Protein AF-Q9U768-F1 (afdb_monomer)

Mean predicted aligned error: 8.72 Å

Secondary structure (DSSP, 8-state):
-HHHHT------SHHHHHHHHHHHHHHHHHHHHHHHHHHHT-GGGHHHHHHH----SS-HHHHHHHHHHHHHHHHHHHTTT--TT---PPPPTTSS----S----

pLDDT: mean 84.29, std 15.22, range [43.31, 97.69]

Structure (mmCIF, N/CA/C/O backbone):
data_AF-Q9U768-F1
#
_entry.id   AF-Q9U768-F1
#
loop_
_atom_site.group_PDB
_atom_site.id
_atom_site.type_symbol
_atom_site.label_atom_id
_atom_site.label_alt_id
_atom_site.label_comp_id
_atom_site.label_asym_id
_atom_site.label_entity_id
_atom_site.label_seq_id
_atom_site.pdbx_PDB_ins_code
_atom_site.Cartn_x
_atom_site.Cartn_y
_atom_site.Cartn_z
_atom_site.occupancy
_atom_site.B_iso_or_equiv
_atom_site.auth_seq_id
_atom_site.auth_comp_id
_atom_site.auth_asym_id
_atom_site.auth_atom_id
_atom_site.pdbx_PDB_model_num
ATOM 1 N N . GLY A 1 1 ? 4.897 -4.593 -5.242 1.00 83.50 1 GLY A N 1
ATOM 2 C CA . GLY A 1 1 ? 3.869 -4.666 -4.189 1.00 83.50 1 GLY A CA 1
ATOM 3 C C . GLY A 1 1 ? 4.431 -4.315 -2.829 1.00 83.50 1 GLY A C 1
ATOM 4 O O . GLY A 1 1 ? 3.784 -3.583 -2.101 1.00 83.50 1 GLY A O 1
ATOM 5 N N . ASP A 1 2 ? 5.621 -4.807 -2.478 1.00 91.12 2 ASP A N 1
ATOM 6 C CA . ASP A 1 2 ? 6.175 -4.649 -1.123 1.00 91.12 2 ASP A CA 1
ATOM 7 C C . ASP A 1 2 ? 6.416 -3.202 -0.697 1.00 91.12 2 ASP A C 1
ATOM 9 O O . ASP A 1 2 ? 6.132 -2.876 0.447 1.00 91.12 2 ASP A O 1
ATOM 13 N N . ILE A 1 3 ? 6.806 -2.315 -1.618 1.00 92.50 3 ILE A N 1
ATOM 14 C CA . ILE A 1 3 ? 6.937 -0.876 -1.332 1.00 92.50 3 ILE A CA 1
ATOM 15 C C . ILE A 1 3 ? 5.598 -0.278 -0.873 1.00 92.50 3 ILE A C 1
ATOM 17 O O . ILE A 1 3 ? 5.532 0.337 0.183 1.00 92.50 3 ILE A O 1
ATOM 21 N N . VAL A 1 4 ? 4.511 -0.519 -1.620 1.00 93.12 4 VAL A N 1
ATOM 22 C CA . VAL A 1 4 ? 3.159 -0.030 -1.271 1.00 93.12 4 VAL A CA 1
ATOM 23 C C . VAL A 1 4 ? 2.705 -0.589 0.078 1.00 93.12 4 VAL A C 1
ATOM 25 O O . VAL A 1 4 ? 2.023 0.091 0.834 1.00 93.12 4 VAL A O 1
ATOM 28 N N . ARG A 1 5 ? 3.113 -1.820 0.397 1.00 93.56 5 ARG A N 1
ATOM 29 C CA . ARG A 1 5 ? 2.754 -2.523 1.632 1.00 93.56 5 ARG A CA 1
ATOM 30 C C . ARG A 1 5 ? 3.676 -2.229 2.817 1.00 93.56 5 ARG A C 1
ATOM 32 O O . ARG A 1 5 ? 3.420 -2.727 3.904 1.00 93.56 5 ARG A O 1
ATOM 39 N N . GLY A 1 6 ? 4.747 -1.458 2.624 1.00 90.19 6 GLY A N 1
ATOM 40 C CA . GLY A 1 6 ? 5.754 -1.213 3.661 1.00 90.19 6 GLY A CA 1
ATOM 41 C C . GLY A 1 6 ? 6.585 -2.449 4.043 1.00 90.19 6 GLY A C 1
ATOM 42 O O . GLY A 1 6 ? 7.140 -2.496 5.133 1.00 90.19 6 GLY A O 1
ATOM 43 N N . ARG A 1 7 ? 6.672 -3.461 3.168 1.00 90.38 7 ARG A N 1
ATOM 44 C CA . ARG A 1 7 ? 7.454 -4.700 3.382 1.00 90.38 7 ARG A CA 1
ATOM 45 C C . ARG A 1 7 ? 8.770 -4.749 2.607 1.00 90.38 7 ARG A C 1
ATOM 47 O O . ARG A 1 7 ? 9.436 -5.781 2.590 1.00 90.38 7 ARG A O 1
ATOM 54 N N . ASP A 1 8 ? 9.115 -3.682 1.898 1.00 89.12 8 ASP A N 1
ATOM 55 C CA . AS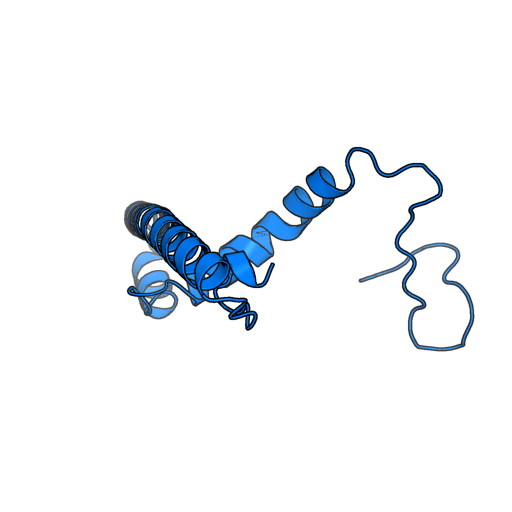P A 1 8 ? 10.323 -3.656 1.083 1.00 89.12 8 ASP A CA 1
ATOM 56 C C . ASP A 1 8 ? 11.579 -3.577 1.968 1.00 89.12 8 ASP A C 1
ATOM 58 O O . ASP A 1 8 ? 11.754 -2.625 2.725 1.00 89.12 8 ASP A O 1
ATOM 62 N N . LEU A 1 9 ? 12.447 -4.591 1.876 1.00 86.56 9 LEU A N 1
ATOM 63 C CA . LEU A 1 9 ? 13.654 -4.730 2.705 1.00 86.56 9 LEU A CA 1
ATOM 64 C C . LEU A 1 9 ? 14.896 -4.059 2.098 1.00 86.56 9 LEU A C 1
ATOM 66 O O . LEU A 1 9 ? 15.997 -4.182 2.635 1.00 86.56 9 LEU A O 1
ATOM 70 N N . PHE A 1 10 ? 14.772 -3.394 0.950 1.00 82.06 10 PHE A N 1
ATOM 71 C CA . PHE A 1 10 ? 15.935 -2.811 0.299 1.00 82.06 10 PHE A CA 1
ATOM 72 C C . PHE A 1 10 ? 16.284 -1.461 0.933 1.00 82.06 10 PHE A C 1
ATOM 74 O O . PHE A 1 10 ? 15.587 -0.461 0.760 1.00 82.06 10 PHE A O 1
ATOM 81 N N . HIS A 1 11 ? 17.405 -1.430 1.652 1.00 75.94 11 HIS A N 1
ATOM 82 C CA . HIS A 1 11 ? 17.897 -0.225 2.326 1.00 75.94 11 HIS A CA 1
ATOM 83 C C . HIS A 1 11 ? 18.767 0.675 1.431 1.00 75.94 11 HIS A C 1
ATOM 85 O O . HIS A 1 11 ? 18.890 1.863 1.720 1.00 75.94 11 HIS A O 1
ATOM 91 N N . GLY A 1 12 ? 19.293 0.135 0.324 1.00 81.19 12 GLY A N 1
ATOM 92 C CA . GLY A 1 12 ? 20.070 0.868 -0.678 1.00 81.19 12 GLY A CA 1
ATOM 93 C C . GLY A 1 12 ? 21.345 1.527 -0.152 1.00 81.19 12 GLY A C 1
ATOM 94 O O . GLY A 1 12 ? 21.800 1.274 0.964 1.00 81.19 12 GLY A O 1
ATOM 95 N N . ASN A 1 13 ? 21.937 2.381 -0.983 1.00 88.75 13 ASN A N 1
ATOM 96 C CA . ASN A 1 13 ? 23.002 3.290 -0.557 1.00 88.75 13 ASN A CA 1
ATOM 97 C C . ASN A 1 13 ? 22.417 4.492 0.234 1.00 88.75 13 ASN A C 1
ATOM 99 O O . ASN A 1 13 ? 21.199 4.693 0.241 1.00 88.75 13 ASN A O 1
ATOM 103 N N . PRO A 1 14 ? 23.238 5.336 0.893 1.00 86.50 14 PRO A N 1
ATOM 104 C CA . PRO A 1 14 ? 22.726 6.451 1.695 1.00 86.50 14 PRO A CA 1
ATOM 105 C C . PRO A 1 14 ? 21.773 7.398 0.944 1.00 86.50 14 PRO A C 1
ATOM 107 O O . PRO A 1 14 ? 20.777 7.841 1.517 1.00 86.50 14 PRO A O 1
ATOM 110 N N . GLN A 1 15 ? 22.024 7.666 -0.341 1.00 84.50 15 GLN A N 1
ATOM 111 C CA . GLN A 1 15 ? 21.179 8.530 -1.171 1.00 84.50 15 GLN A CA 1
ATOM 112 C C . GLN A 1 15 ? 19.818 7.883 -1.465 1.00 84.50 15 GLN A C 1
ATOM 114 O O . GLN A 1 15 ? 18.778 8.524 -1.303 1.00 84.50 15 GLN A O 1
ATOM 119 N N . GLU A 1 16 ? 19.810 6.603 -1.836 1.00 84.75 16 GLU A N 1
ATOM 120 C CA . GLU A 1 16 ? 18.584 5.825 -2.056 1.00 84.75 16 GLU A CA 1
ATOM 121 C C . GLU A 1 16 ? 17.768 5.694 -0.766 1.00 84.75 16 GLU A C 1
ATOM 123 O O . GLU A 1 16 ? 16.541 5.806 -0.787 1.00 84.75 16 GLU A O 1
ATOM 128 N N . SER A 1 17 ? 18.442 5.526 0.374 1.00 84.25 17 SER A N 1
ATOM 129 C CA . SER A 1 17 ? 17.796 5.438 1.684 1.00 84.25 17 SER A CA 1
ATOM 130 C C . SER A 1 17 ? 17.053 6.733 2.043 1.00 84.25 17 SER A C 1
ATOM 132 O O . SER A 1 17 ? 15.940 6.688 2.569 1.00 84.25 17 SER A O 1
ATOM 134 N N . ALA A 1 18 ? 17.619 7.898 1.701 1.00 88.06 18 ALA A N 1
ATOM 135 C CA . ALA A 1 18 ? 16.986 9.193 1.928 1.00 88.06 18 ALA A CA 1
ATOM 136 C C . ALA A 1 18 ? 15.746 9.377 1.041 1.00 88.06 18 ALA A C 1
ATOM 138 O O . ALA A 1 18 ? 14.690 9.775 1.532 1.00 88.06 18 ALA A O 1
ATOM 139 N N . GLN A 1 19 ? 15.836 9.023 -0.244 1.00 88.44 19 GLN A N 1
ATOM 140 C CA . GLN A 1 19 ? 14.693 9.082 -1.163 1.00 88.44 19 GLN A CA 1
ATOM 141 C C . GLN A 1 19 ? 13.569 8.126 -0.749 1.00 88.44 19 GLN A C 1
ATOM 143 O O . GLN A 1 19 ? 12.393 8.475 -0.846 1.00 88.44 19 GLN A O 1
ATOM 148 N N . ARG A 1 20 ? 13.916 6.945 -0.229 1.00 87.94 20 ARG A N 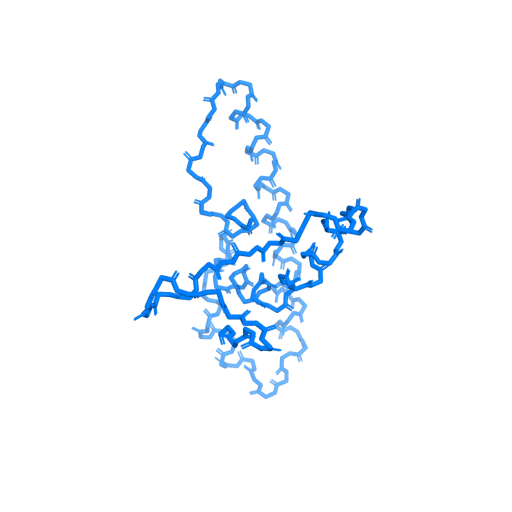1
ATOM 149 C CA . ARG A 1 20 ? 12.947 5.977 0.300 1.00 87.94 20 ARG A CA 1
ATOM 150 C C . ARG A 1 20 ? 12.205 6.491 1.520 1.00 87.94 20 ARG A C 1
ATOM 152 O O . ARG A 1 20 ? 11.000 6.291 1.587 1.00 87.94 20 ARG A O 1
ATOM 159 N N . LYS A 1 21 ? 12.881 7.188 2.438 1.00 89.31 21 LYS A N 1
ATOM 160 C CA . LYS A 1 21 ? 12.203 7.848 3.565 1.00 89.31 21 LYS A CA 1
ATOM 161 C C . LYS A 1 21 ? 11.166 8.848 3.062 1.00 89.31 21 LYS A C 1
ATOM 163 O O . LYS A 1 21 ? 10.025 8.799 3.491 1.00 89.31 21 LYS A O 1
ATOM 168 N N . VAL A 1 22 ? 11.529 9.687 2.090 1.00 92.88 22 VAL A N 1
ATOM 169 C CA . V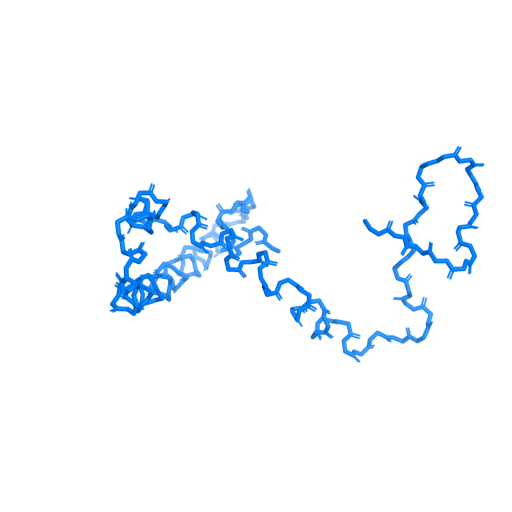AL A 1 22 ? 10.584 10.642 1.485 1.00 92.88 22 VAL A CA 1
ATOM 170 C C . VAL A 1 22 ? 9.404 9.925 0.819 1.00 92.88 22 VAL A C 1
ATOM 172 O O . VAL A 1 22 ? 8.269 10.381 0.930 1.00 92.88 22 VAL A O 1
ATOM 175 N N . LEU A 1 23 ? 9.649 8.807 0.130 1.00 93.19 23 LEU A N 1
ATOM 176 C CA . LEU A 1 23 ? 8.587 8.003 -0.475 1.00 93.19 23 LEU A CA 1
ATOM 177 C C . LEU A 1 23 ? 7.658 7.382 0.578 1.00 93.19 23 LEU A C 1
ATOM 179 O O . LEU A 1 23 ? 6.444 7.438 0.409 1.00 93.19 23 LEU A O 1
ATOM 183 N N . ASP A 1 24 ? 8.207 6.798 1.642 1.00 92.44 24 ASP A N 1
ATOM 184 C CA . ASP A 1 24 ? 7.411 6.163 2.694 1.00 92.44 24 ASP A CA 1
ATOM 185 C C . ASP A 1 24 ? 6.570 7.181 3.473 1.00 92.44 24 ASP A C 1
ATOM 187 O O . ASP A 1 24 ? 5.393 6.926 3.717 1.00 92.44 24 ASP A O 1
ATOM 191 N N . GLU A 1 25 ? 7.113 8.367 3.764 1.00 94.38 25 GLU A N 1
ATOM 192 C CA . GLU A 1 25 ? 6.348 9.455 4.387 1.00 94.38 25 GLU A CA 1
ATOM 193 C C . GLU A 1 25 ? 5.183 9.910 3.496 1.00 94.38 25 GLU A C 1
ATOM 195 O O . GLU A 1 25 ? 4.048 9.985 3.962 1.00 94.38 25 GLU A O 1
ATOM 200 N N . LYS A 1 26 ? 5.402 10.077 2.184 1.00 96.38 26 LYS A N 1
ATOM 201 C CA . LYS A 1 26 ? 4.307 10.377 1.242 1.00 96.38 26 LYS A CA 1
ATOM 202 C C . LYS A 1 26 ? 3.253 9.272 1.195 1.00 96.38 26 LYS A C 1
ATOM 204 O O . LYS A 1 26 ? 2.060 9.550 1.113 1.00 96.38 26 LYS A O 1
ATOM 209 N N . LEU A 1 27 ? 3.671 8.006 1.239 1.00 96.12 27 LEU A N 1
ATOM 210 C CA . LEU A 1 27 ? 2.730 6.889 1.309 1.00 96.12 27 LEU A CA 1
ATOM 211 C C . LEU A 1 27 ? 1.944 6.919 2.626 1.00 96.12 27 LEU A C 1
ATOM 213 O O . LEU A 1 27 ? 0.743 6.667 2.613 1.00 96.12 27 LEU A O 1
ATOM 217 N N . LYS A 1 28 ? 2.573 7.244 3.761 1.00 96.00 28 LYS A N 1
ATOM 218 C CA . LYS A 1 28 ? 1.876 7.393 5.050 1.00 96.00 28 LYS A CA 1
ATOM 219 C C . LYS A 1 28 ? 0.845 8.513 5.004 1.00 96.00 28 LYS A C 1
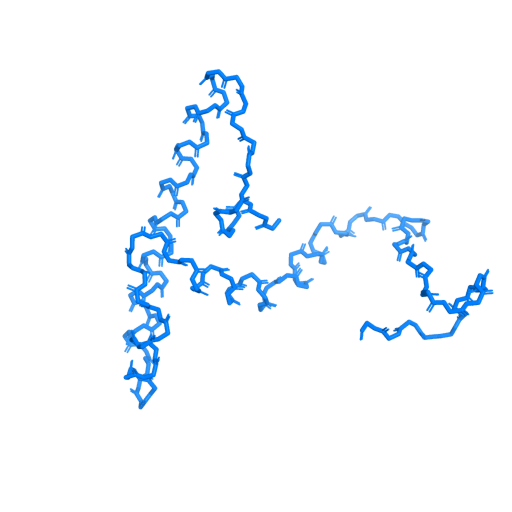ATOM 221 O O . LYS A 1 28 ? -0.271 8.292 5.460 1.00 96.00 28 LYS A O 1
ATOM 226 N N . GLU A 1 29 ? 1.175 9.657 4.410 1.00 97.31 29 GLU A N 1
ATOM 227 C CA . GLU A 1 29 ? 0.234 10.769 4.218 1.00 97.31 29 GLU A CA 1
ATOM 228 C C . GLU A 1 29 ? -0.993 10.338 3.402 1.00 97.31 29 GLU A C 1
ATOM 230 O O . GLU A 1 29 ? -2.122 10.507 3.857 1.00 97.31 29 GLU A O 1
ATOM 235 N N . ILE A 1 30 ? -0.782 9.676 2.261 1.00 97.31 30 ILE A N 1
ATOM 236 C CA . ILE A 1 30 ? -1.876 9.173 1.414 1.00 97.31 30 ILE A CA 1
ATOM 237 C C . ILE A 1 30 ? -2.743 8.159 2.174 1.00 97.31 30 ILE A C 1
ATOM 239 O O . ILE A 1 30 ? -3.970 8.240 2.161 1.00 97.31 30 ILE A O 1
ATOM 243 N N . PHE A 1 31 ? -2.129 7.188 2.853 1.00 97.31 31 PHE A N 1
ATOM 244 C CA . PHE A 1 31 ? -2.886 6.158 3.569 1.00 97.31 31 PHE A CA 1
ATOM 245 C C . PHE A 1 31 ? -3.583 6.687 4.825 1.00 97.31 31 PHE A C 1
ATOM 247 O O . PHE A 1 31 ? -4.624 6.147 5.195 1.00 97.31 31 PHE A O 1
ATOM 254 N N . LYS A 1 32 ? -3.085 7.769 5.427 1.00 97.69 32 LYS A N 1
ATOM 25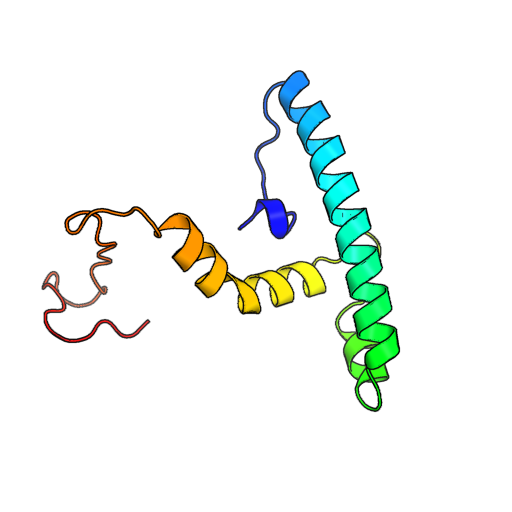5 C CA . LYS A 1 32 ? -3.782 8.503 6.486 1.00 97.69 32 LYS A CA 1
ATOM 256 C C . LYS A 1 32 ? -5.078 9.130 5.977 1.00 97.69 32 LYS A C 1
ATOM 258 O O . LYS A 1 32 ? -6.105 9.004 6.643 1.00 97.69 32 LYS A O 1
ATOM 263 N N . GLU A 1 33 ? -5.044 9.771 4.810 1.00 97.50 33 GLU A N 1
ATOM 264 C CA . GLU A 1 33 ? -6.244 10.331 4.174 1.00 97.50 33 GLU A CA 1
ATOM 265 C C . GLU A 1 33 ? -7.247 9.223 3.832 1.00 97.50 33 GLU A C 1
ATOM 267 O O . GLU A 1 33 ? -8.393 9.276 4.274 1.00 97.50 33 GLU A O 1
ATOM 272 N N . ILE A 1 34 ? -6.794 8.144 3.181 1.00 96.50 34 ILE A N 1
ATOM 273 C CA . ILE A 1 34 ? -7.645 6.985 2.856 1.00 96.50 34 ILE A CA 1
ATOM 274 C C . ILE A 1 34 ? -8.247 6.364 4.121 1.00 96.50 34 ILE A C 1
ATOM 276 O O . ILE A 1 34 ? -9.422 6.001 4.132 1.00 96.50 34 ILE A O 1
ATOM 280 N N . HIS A 1 35 ? -7.465 6.224 5.193 1.00 96.12 35 HIS A N 1
ATOM 281 C CA . HIS A 1 35 ? -7.966 5.712 6.462 1.00 96.12 35 HIS A CA 1
ATOM 282 C C . HIS A 1 35 ? -9.070 6.618 7.013 1.00 96.12 35 HIS A C 1
ATOM 284 O O . HIS A 1 35 ? -10.140 6.127 7.361 1.00 96.12 35 HIS A O 1
ATOM 290 N N . SER A 1 36 ? -8.847 7.935 7.055 1.00 95.62 36 SER A N 1
ATOM 291 C CA . SER A 1 36 ? -9.861 8.901 7.489 1.00 95.62 36 SER A CA 1
ATOM 292 C C . SER A 1 36 ? -11.152 8.772 6.675 1.00 95.62 36 SER A C 1
ATOM 294 O O . SER A 1 36 ? -12.238 8.665 7.252 1.00 95.62 36 SER A O 1
ATOM 296 N N . ASP A 1 37 ? -11.036 8.690 5.350 1.00 95.69 37 ASP A N 1
ATOM 297 C CA . ASP A 1 37 ? -12.176 8.563 4.445 1.00 95.69 37 ASP A CA 1
ATOM 298 C C . ASP A 1 37 ? -12.947 7.267 4.694 1.00 95.69 37 ASP A C 1
ATOM 300 O O . ASP A 1 37 ? -14.147 7.309 4.972 1.00 95.69 37 ASP A O 1
ATOM 304 N N . VAL A 1 38 ? -12.257 6.122 4.709 1.00 93.88 38 VAL A N 1
ATOM 305 C CA . VAL A 1 38 ? -12.855 4.799 4.957 1.00 93.88 38 VAL A CA 1
ATOM 306 C C . VAL A 1 38 ? -13.583 4.754 6.298 1.00 93.88 38 VAL A C 1
ATOM 308 O O . VAL A 1 38 ? -14.657 4.157 6.411 1.00 93.88 38 VAL A O 1
ATOM 311 N N . MET A 1 39 ? -13.024 5.402 7.318 1.00 93.38 39 MET A N 1
ATOM 312 C CA . MET A 1 39 ? -13.617 5.468 8.648 1.00 93.38 39 MET A CA 1
ATOM 313 C C 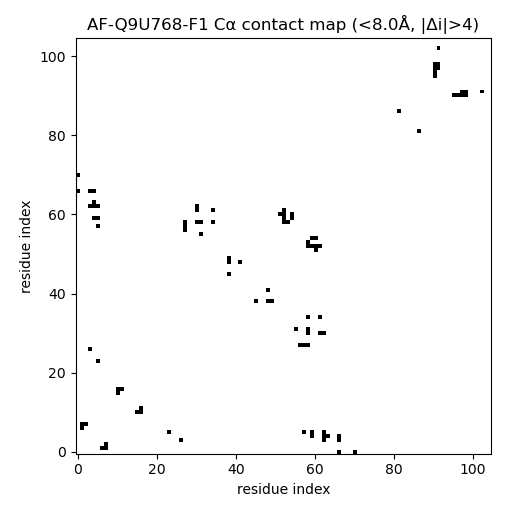. MET A 1 39 ? -14.832 6.394 8.683 1.00 93.38 39 MET A C 1
ATOM 315 O O . MET A 1 39 ? -15.828 6.053 9.324 1.00 93.38 39 MET A O 1
ATOM 319 N N . SER A 1 40 ? -14.807 7.507 7.947 1.00 93.00 40 SER A N 1
ATOM 320 C CA . SER A 1 40 ? -15.940 8.433 7.839 1.00 93.00 40 SER A CA 1
ATOM 321 C C . SER A 1 40 ? -17.130 7.830 7.078 1.00 93.00 40 SER A C 1
ATOM 323 O O . SER A 1 40 ? -18.280 8.043 7.457 1.00 93.00 40 SER A O 1
ATOM 325 N N . THR A 1 41 ? -16.872 6.995 6.065 1.00 92.75 41 THR A N 1
ATOM 326 C CA . THR A 1 41 ? -17.905 6.351 5.234 1.00 92.75 41 THR A CA 1
ATOM 327 C C . THR A 1 41 ? -18.323 4.970 5.743 1.00 92.75 41 THR A C 1
ATOM 329 O O . THR A 1 41 ? -19.079 4.259 5.084 1.00 92.75 41 THR A O 1
ATOM 332 N N . SER A 1 42 ? -17.813 4.551 6.902 1.00 87.44 42 SER A N 1
ATOM 333 C CA . SER A 1 42 ? -17.913 3.170 7.383 1.00 87.44 42 SER A CA 1
ATOM 334 C C . SER A 1 42 ? -19.322 2.714 7.785 1.00 87.44 42 SER A C 1
ATOM 336 O O . SER A 1 42 ? -19.573 1.506 7.846 1.00 87.44 42 SER A O 1
ATOM 338 N N . GLY A 1 43 ? -20.249 3.638 8.056 1.00 91.62 43 GLY A N 1
ATOM 339 C CA . GLY A 1 43 ? -21.623 3.321 8.459 1.00 91.62 43 GLY A CA 1
ATOM 340 C C . GLY A 1 43 ? -21.675 2.303 9.608 1.00 91.62 43 GLY A C 1
ATOM 341 O O . GLY A 1 43 ? -20.975 2.431 10.613 1.00 91.62 43 GLY A O 1
ATOM 342 N N . SER A 1 44 ? -22.464 1.236 9.448 1.00 91.62 44 SER A N 1
ATOM 343 C CA . SER A 1 44 ? -22.570 0.150 10.438 1.00 91.62 44 SER A CA 1
ATOM 344 C C . SER A 1 44 ? -21.285 -0.671 10.618 1.00 91.62 44 SER A C 1
ATOM 346 O O . SER A 1 44 ? -21.143 -1.369 11.622 1.00 91.62 44 SER A O 1
ATOM 348 N N . ASN A 1 45 ? -20.334 -0.593 9.681 1.00 92.31 45 ASN A N 1
ATOM 349 C CA . ASN A 1 45 ? -19.083 -1.353 9.722 1.00 92.31 45 ASN A CA 1
ATOM 350 C C . ASN A 1 45 ? -17.977 -0.655 10.528 1.00 92.31 45 ASN A C 1
ATOM 352 O O . ASN A 1 45 ? -16.923 -1.256 10.740 1.00 92.31 45 ASN A O 1
ATOM 356 N N . GLY A 1 46 ? -18.195 0.572 11.019 1.00 91.38 46 GLY A N 1
ATOM 357 C CA . GLY A 1 46 ? -17.161 1.379 11.679 1.00 91.38 46 GLY A CA 1
ATOM 358 C C . GLY A 1 46 ? -16.444 0.662 12.821 1.00 91.38 46 GLY A C 1
ATOM 359 O O . GLY A 1 46 ? -15.217 0.646 12.866 1.00 91.38 46 GLY A O 1
ATOM 360 N N . ARG A 1 47 ? -17.178 -0.045 13.691 1.00 92.00 47 ARG A N 1
ATOM 361 C CA . ARG A 1 47 ? -16.573 -0.813 14.797 1.00 92.00 47 ARG A CA 1
ATOM 362 C C . ARG A 1 47 ? -15.699 -1.976 14.305 1.00 92.00 47 ARG A C 1
ATOM 364 O O . ARG A 1 47 ? -14.685 -2.290 14.924 1.00 92.00 47 ARG A O 1
ATOM 371 N N . ALA A 1 48 ? -16.084 -2.627 13.207 1.00 94.19 48 ALA A N 1
ATOM 372 C CA . ALA A 1 48 ? -15.303 -3.715 12.622 1.00 94.19 48 ALA A CA 1
ATOM 373 C C . ALA A 1 48 ? -14.027 -3.179 11.953 1.00 94.19 48 ALA A C 1
ATOM 375 O O . ALA A 1 48 ? -12.958 -3.761 12.134 1.00 94.19 48 ALA A O 1
ATOM 376 N N . LEU A 1 49 ? -14.128 -2.045 11.252 1.00 94.00 49 LEU A N 1
ATOM 377 C CA . LEU A 1 49 ? -12.992 -1.379 10.613 1.00 94.00 49 LEU A CA 1
ATOM 378 C C . LEU A 1 49 ? -12.006 -0.817 11.642 1.00 94.00 49 LEU A C 1
ATOM 380 O O . LEU A 1 49 ? -10.822 -1.097 11.517 1.00 94.00 49 LEU A O 1
ATOM 384 N N . GLN A 1 50 ? -12.473 -0.188 12.727 1.00 92.31 50 GLN A N 1
ATOM 385 C CA . GLN A 1 50 ? -11.627 0.209 13.869 1.00 92.31 50 GLN A CA 1
ATOM 386 C C . GLN A 1 50 ? -10.846 -0.969 14.462 1.00 92.31 50 GLN A C 1
ATOM 388 O O . GLN A 1 50 ? -9.702 -0.830 14.883 1.00 92.31 50 GLN A O 1
ATOM 393 N N . LYS A 1 51 ? -11.466 -2.154 14.522 1.00 94.94 51 LYS A N 1
ATOM 394 C CA . LYS A 1 51 ? -10.809 -3.360 15.037 1.00 94.94 51 LYS A CA 1
ATOM 395 C C . LYS A 1 51 ? -9.788 -3.935 14.050 1.00 94.94 51 LYS A C 1
ATOM 397 O O . LYS A 1 51 ? -8.862 -4.609 14.499 1.00 94.94 51 LYS A O 1
ATOM 402 N N . ARG A 1 52 ? -9.973 -3.729 12.746 1.00 94.56 52 ARG A N 1
ATOM 403 C CA . ARG A 1 52 ? -9.076 -4.233 11.698 1.00 94.56 52 ARG A CA 1
ATOM 404 C C . ARG A 1 52 ? -7.904 -3.285 11.463 1.00 94.56 52 ARG A C 1
ATOM 406 O O . ARG A 1 52 ? -6.765 -3.720 11.517 1.00 94.56 52 ARG A O 1
ATOM 413 N N . TYR A 1 53 ? -8.190 -2.006 11.248 1.00 95.25 53 TYR A N 1
ATOM 414 C CA . TYR A 1 53 ? -7.216 -0.954 10.970 1.00 95.25 53 TYR A CA 1
ATOM 415 C C . TYR A 1 53 ? -6.800 -0.275 12.274 1.00 95.25 53 TYR A C 1
ATOM 417 O O . TYR A 1 53 ? -7.154 0.866 12.554 1.00 95.25 53 TYR A O 1
ATOM 425 N N . LYS A 1 54 ? -6.107 -1.041 13.119 1.00 93.00 54 LYS A N 1
ATOM 426 C CA . LYS A 1 54 ? -5.608 -0.551 14.411 1.00 93.00 54 LYS A CA 1
ATOM 427 C C . LYS A 1 54 ? -4.297 0.209 14.278 1.00 93.00 54 LYS A C 1
ATOM 429 O O . LYS A 1 54 ? -4.025 1.075 15.101 1.00 93.00 54 LYS A O 1
ATOM 434 N N . ASP A 1 55 ? -3.483 -0.153 13.292 1.00 92.62 55 ASP A N 1
ATOM 435 C CA . ASP A 1 55 ? -2.254 0.560 12.986 1.00 92.62 55 ASP A CA 1
ATOM 436 C C . ASP A 1 55 ? -2.586 1.881 12.288 1.00 92.62 55 ASP A C 1
ATOM 438 O O . ASP A 1 55 ? -2.958 1.913 11.115 1.00 92.62 55 ASP A O 1
ATOM 442 N N . THR A 1 56 ? -2.452 2.973 13.033 1.00 92.88 56 THR A N 1
ATOM 443 C CA . THR A 1 56 ? -2.629 4.344 12.539 1.00 92.88 56 THR A CA 1
ATOM 444 C C . THR A 1 56 ? -1.303 5.043 12.249 1.00 92.88 56 THR A C 1
ATOM 446 O O . THR A 1 56 ? -1.304 6.215 11.873 1.00 92.88 56 THR A O 1
ATOM 449 N N . ASP A 1 57 ? -0.178 4.351 12.433 1.00 93.25 57 ASP A N 1
ATOM 450 C CA . ASP A 1 57 ? 1.151 4.912 12.200 1.00 93.25 57 ASP A CA 1
ATOM 451 C C . ASP A 1 57 ? 1.631 4.555 10.791 1.00 93.25 57 ASP A C 1
ATOM 453 O O . ASP A 1 57 ? 2.046 5.426 10.025 1.00 93.25 57 ASP A O 1
ATOM 457 N N . ASN A 1 58 ? 1.532 3.273 10.421 1.00 93.81 58 ASN A N 1
ATOM 458 C CA . ASN A 1 58 ? 1.991 2.775 9.121 1.00 93.81 58 ASN A CA 1
ATOM 459 C C . ASN A 1 58 ? 0.854 2.264 8.228 1.00 93.81 58 ASN A C 1
ATOM 461 O O . ASN A 1 58 ? 1.050 2.133 7.018 1.00 93.81 58 ASN A O 1
ATOM 465 N N . TYR A 1 59 ? -0.337 2.044 8.789 1.00 96.38 59 TYR A N 1
ATOM 466 C CA . TYR A 1 59 ? -1.529 1.579 8.080 1.00 96.38 59 TYR A CA 1
ATOM 467 C C . TYR A 1 59 ? -1.339 0.221 7.389 1.00 96.38 59 TYR A C 1
ATOM 469 O O . TYR A 1 59 ? -1.865 0.011 6.293 1.00 96.38 59 TYR A O 1
ATOM 477 N N . TYR A 1 60 ? -0.580 -0.707 7.984 1.00 95.44 60 TYR A N 1
ATOM 478 C CA . TYR A 1 60 ? -0.210 -1.963 7.320 1.00 95.44 60 TYR A CA 1
ATOM 479 C C . TYR A 1 60 ? -1.415 -2.790 6.854 1.00 95.44 60 TYR A C 1
ATOM 481 O O . TYR A 1 60 ? -1.439 -3.221 5.701 1.00 95.44 60 TYR A O 1
ATOM 489 N N . GLU A 1 61 ? -2.438 -2.988 7.690 1.00 95.81 61 GLU A N 1
ATOM 490 C CA . GLU A 1 61 ? -3.624 -3.764 7.304 1.00 95.81 61 GLU A CA 1
ATOM 491 C C . GLU A 1 61 ? -4.390 -3.101 6.152 1.00 95.81 61 GLU A C 1
ATOM 493 O O . GLU A 1 61 ? -4.804 -3.776 5.209 1.00 95.81 61 GLU A O 1
ATOM 498 N N . LEU A 1 62 ? -4.521 -1.771 6.185 1.00 96.50 62 LEU A N 1
ATOM 499 C CA . LEU A 1 62 ? -5.174 -1.008 5.123 1.00 96.50 62 LEU A CA 1
ATOM 500 C C . LEU A 1 62 ? -4.373 -1.068 3.813 1.00 96.50 62 LEU A C 1
ATOM 502 O O . LEU A 1 62 ? -4.958 -1.223 2.741 1.00 96.50 62 LEU A O 1
ATOM 506 N N . ARG A 1 63 ? -3.039 -0.987 3.883 1.00 97.25 63 ARG A N 1
ATOM 507 C CA . ARG A 1 63 ? -2.141 -1.106 2.722 1.00 97.25 63 ARG A CA 1
ATOM 508 C C . ARG A 1 63 ? -2.214 -2.492 2.079 1.00 97.25 63 ARG A C 1
ATOM 510 O O . ARG A 1 63 ? -2.231 -2.591 0.850 1.00 97.25 63 ARG A O 1
ATOM 517 N N . GLU A 1 64 ? -2.267 -3.557 2.879 1.00 96.31 64 GLU A N 1
ATOM 518 C CA . GLU A 1 64 ? -2.439 -4.931 2.384 1.00 96.31 64 GLU A CA 1
ATOM 519 C C . GLU A 1 64 ? -3.780 -5.109 1.673 1.00 96.31 64 GLU A C 1
ATOM 521 O O . GLU A 1 64 ? -3.812 -5.614 0.549 1.00 96.31 64 GLU A O 1
ATOM 526 N N . ASP A 1 65 ? -4.871 -4.652 2.290 1.00 96.44 65 ASP A N 1
ATOM 527 C CA . ASP A 1 65 ? -6.211 -4.772 1.716 1.00 96.44 65 ASP A CA 1
ATOM 528 C C . ASP A 1 65 ? -6.346 -3.943 0.434 1.00 96.44 65 ASP A C 1
ATOM 530 O O . ASP A 1 65 ? -6.866 -4.425 -0.577 1.00 96.44 65 ASP A O 1
ATOM 534 N N . TRP A 1 66 ? -5.797 -2.726 0.427 1.00 96.50 66 TRP A N 1
ATOM 535 C CA . TRP A 1 66 ? -5.742 -1.889 -0.768 1.00 96.50 66 TRP A CA 1
ATOM 536 C C . TRP A 1 66 ? -4.960 -2.570 -1.894 1.00 96.50 66 TRP A C 1
ATOM 538 O O . TRP A 1 66 ? -5.422 -2.609 -3.037 1.00 96.50 66 TRP A O 1
ATOM 548 N N . TRP A 1 67 ? -3.794 -3.151 -1.593 1.00 96.69 67 TRP A N 1
ATOM 549 C CA . TRP A 1 67 ? -3.006 -3.867 -2.593 1.00 96.69 67 TRP A CA 1
ATOM 550 C C . TRP A 1 67 ? -3.744 -5.106 -3.109 1.00 96.69 67 TRP A C 1
ATOM 552 O O . TRP A 1 67 ? -3.764 -5.342 -4.315 1.00 96.69 67 TRP A O 1
ATOM 562 N N . ALA A 1 68 ? -4.389 -5.878 -2.231 1.00 95.38 68 ALA A N 1
ATOM 563 C CA . ALA A 1 68 ? -5.152 -7.062 -2.611 1.00 95.38 68 ALA A CA 1
ATOM 564 C C . ALA A 1 68 ? -6.307 -6.733 -3.570 1.00 95.38 68 ALA A C 1
ATOM 566 O O . ALA A 1 68 ? -6.524 -7.481 -4.522 1.00 95.38 68 ALA A O 1
ATOM 567 N N . LEU A 1 69 ? -6.993 -5.603 -3.366 1.00 96.44 69 LEU A N 1
ATOM 568 C CA . LEU A 1 69 ? -8.091 -5.152 -4.227 1.00 96.44 69 LEU A CA 1
ATOM 569 C C . LEU A 1 69 ? -7.618 -4.578 -5.572 1.00 96.44 69 LEU A C 1
ATOM 571 O O . LEU A 1 69 ? -8.296 -4.741 -6.585 1.00 96.44 69 LEU A O 1
ATOM 575 N N . ASN A 1 70 ? -6.461 -3.911 -5.608 1.00 95.19 70 ASN A N 1
ATOM 576 C CA . ASN A 1 70 ? -6.007 -3.169 -6.791 1.00 95.19 70 ASN A CA 1
ATOM 577 C C . ASN A 1 70 ? -4.914 -3.881 -7.604 1.00 95.19 70 ASN A C 1
ATOM 579 O O . ASN A 1 70 ? -4.605 -3.446 -8.717 1.00 95.19 70 ASN A O 1
ATOM 583 N N . ARG A 1 71 ? -4.333 -4.980 -7.100 1.00 94.62 71 ARG A N 1
ATOM 584 C CA . ARG A 1 71 ? -3.204 -5.684 -7.741 1.00 94.62 71 ARG A CA 1
ATOM 585 C C . ARG A 1 71 ? -3.450 -6.053 -9.200 1.00 94.62 71 ARG A C 1
ATOM 587 O O . ARG A 1 71 ? -2.517 -5.972 -9.993 1.00 94.62 71 ARG A O 1
ATOM 594 N N . ASP A 1 72 ? -4.673 -6.429 -9.560 1.00 92.19 72 ASP A N 1
ATOM 595 C CA . ASP A 1 72 ? -5.000 -6.863 -10.921 1.00 92.19 72 ASP A CA 1
ATOM 596 C C . ASP A 1 72 ? -5.043 -5.678 -11.887 1.00 92.19 72 ASP A C 1
ATOM 598 O O . ASP A 1 72 ? -4.569 -5.767 -13.019 1.00 92.19 72 ASP A O 1
ATOM 602 N N . GLN A 1 73 ? -5.544 -4.533 -11.419 1.00 93.38 73 GLN A N 1
ATOM 603 C CA . GLN A 1 73 ? -5.544 -3.289 -12.186 1.00 93.38 73 GLN A CA 1
ATOM 604 C C . GLN A 1 73 ? -4.120 -2.756 -12.363 1.00 93.38 73 GLN A C 1
ATOM 606 O O . GLN A 1 73 ? -3.730 -2.383 -13.470 1.00 93.38 73 GLN A O 1
ATOM 611 N N . VAL A 1 74 ? -3.317 -2.794 -11.296 1.00 91.69 74 VAL A N 1
ATOM 612 C CA . VAL A 1 74 ? -1.892 -2.441 -11.346 1.00 91.69 74 VAL A CA 1
ATOM 613 C C . VAL A 1 74 ? -1.148 -3.362 -12.314 1.00 91.69 74 VAL A C 1
ATOM 615 O O . VAL A 1 74 ? -0.382 -2.883 -13.146 1.00 91.69 74 VAL A O 1
ATOM 618 N N . TRP A 1 75 ? -1.404 -4.673 -12.265 1.00 89.38 75 TRP A N 1
ATOM 619 C CA . TRP A 1 75 ? -0.815 -5.629 -13.200 1.00 89.38 75 TRP A CA 1
ATOM 620 C C . TRP A 1 75 ? -1.198 -5.318 -14.645 1.00 89.38 75 TRP A C 1
ATOM 622 O O . TRP A 1 75 ? -0.318 -5.221 -15.495 1.00 89.38 75 TRP A O 1
ATOM 632 N N . LYS A 1 76 ? -2.487 -5.069 -14.912 1.00 86.88 76 LYS A N 1
ATOM 633 C CA . LYS A 1 76 ? -2.978 -4.683 -16.240 1.00 86.88 76 LYS A CA 1
ATOM 634 C C . LYS A 1 76 ? -2.264 -3.440 -16.777 1.00 86.88 76 LYS A C 1
ATOM 636 O O . LYS A 1 76 ? -1.910 -3.414 -17.953 1.00 86.88 76 LYS A O 1
ATOM 641 N N . ALA A 1 77 ? -2.030 -2.437 -15.928 1.00 89.50 77 ALA A N 1
ATOM 642 C CA . ALA A 1 77 ? -1.285 -1.237 -16.300 1.00 89.50 77 ALA A CA 1
ATOM 643 C C . ALA A 1 77 ? 0.191 -1.545 -16.614 1.00 89.50 77 ALA A C 1
ATOM 645 O O . ALA A 1 77 ? 0.700 -1.098 -17.639 1.00 89.50 77 ALA A O 1
ATOM 646 N N . ILE A 1 78 ? 0.857 -2.360 -15.788 1.00 87.75 78 ILE A N 1
ATOM 647 C CA . ILE A 1 78 ? 2.248 -2.795 -16.013 1.00 87.75 78 ILE A CA 1
ATOM 648 C C . ILE A 1 78 ? 2.378 -3.547 -17.343 1.00 87.75 78 ILE A C 1
ATOM 650 O O . ILE A 1 78 ? 3.322 -3.326 -18.099 1.00 87.75 78 ILE A O 1
ATOM 654 N N . THR A 1 79 ? 1.422 -4.421 -17.655 1.00 85.44 79 THR A N 1
ATOM 655 C CA . THR A 1 79 ? 1.449 -5.249 -18.866 1.00 85.44 79 THR A CA 1
ATOM 656 C C . THR A 1 79 ? 0.816 -4.584 -20.084 1.00 85.44 79 THR A C 1
ATOM 658 O O . THR A 1 79 ? 0.656 -5.250 -21.102 1.00 85.44 79 THR A O 1
ATOM 661 N N . CYS A 1 80 ? 0.446 -3.301 -20.015 1.00 85.44 80 CYS A N 1
ATOM 662 C CA . CYS A 1 80 ? -0.295 -2.623 -21.086 1.00 85.44 80 CYS A CA 1
ATOM 663 C C . CYS A 1 80 ? 0.419 -2.707 -22.450 1.00 85.44 80 CYS A C 1
ATOM 665 O O . CYS A 1 80 ? -0.225 -2.898 -23.476 1.00 85.44 80 CYS A O 1
ATOM 667 N N . ASN A 1 81 ? 1.757 -2.672 -22.446 1.00 83.75 81 ASN A N 1
ATOM 668 C CA . ASN A 1 81 ? 2.598 -2.774 -23.644 1.00 83.75 81 ASN A CA 1
ATOM 669 C C . ASN A 1 81 ? 3.361 -4.107 -23.738 1.00 83.75 81 ASN A C 1
ATOM 671 O O . ASN A 1 81 ? 4.368 -4.210 -24.441 1.00 83.75 81 ASN A O 1
ATOM 675 N N . ALA A 1 82 ? 2.931 -5.135 -23.001 1.00 80.25 82 ALA A N 1
ATOM 676 C CA . ALA A 1 82 ? 3.547 -6.449 -23.096 1.00 80.25 82 ALA A CA 1
ATOM 677 C C . ALA A 1 82 ? 3.213 -7.071 -24.465 1.00 80.25 82 ALA A C 1
ATOM 679 O O . ALA A 1 82 ? 2.052 -7.325 -24.778 1.00 80.25 82 ALA A O 1
ATOM 680 N N . GLY A 1 83 ? 4.235 -7.308 -25.294 1.00 71.69 83 GLY A N 1
ATOM 681 C CA . GLY A 1 83 ? 4.064 -7.939 -26.603 1.00 71.69 83 GLY A CA 1
ATOM 682 C C . GLY A 1 83 ? 3.488 -9.357 -26.505 1.00 71.69 83 GLY A C 1
ATOM 683 O O . GLY A 1 83 ? 3.575 -10.010 -25.467 1.00 71.69 83 GLY A O 1
ATOM 684 N N . GLY A 1 84 ? 2.944 -9.874 -27.611 1.00 65.25 84 GLY A N 1
ATOM 685 C CA . GLY A 1 84 ? 2.236 -11.165 -27.644 1.00 65.25 84 GLY A CA 1
ATOM 686 C C . GLY A 1 84 ? 3.048 -12.393 -27.1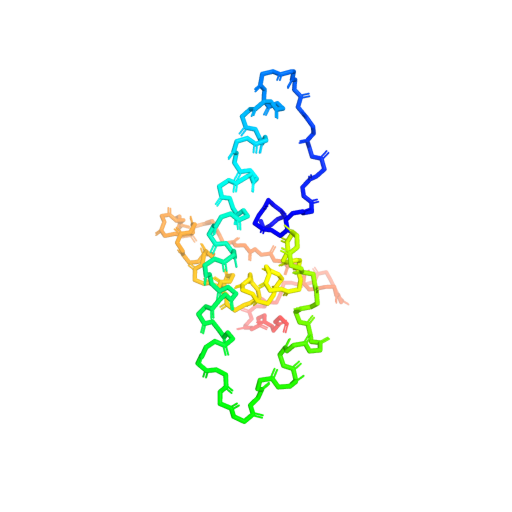96 1.00 65.25 84 GLY A C 1
ATOM 687 O O . GLY A 1 84 ? 2.442 -13.420 -26.880 1.00 65.25 84 GLY A O 1
ATOM 688 N N . GLY A 1 85 ? 4.383 -12.286 -27.142 1.00 65.00 85 GLY A N 1
ATOM 689 C CA . GLY A 1 85 ? 5.307 -13.302 -26.617 1.00 65.00 85 GLY A CA 1
ATOM 690 C C . GLY A 1 85 ? 5.642 -13.170 -25.123 1.00 65.00 85 GLY A C 1
ATOM 691 O O . GLY A 1 85 ? 6.153 -14.116 -24.535 1.00 65.00 85 GLY A O 1
ATOM 692 N N . ASN A 1 86 ? 5.300 -12.053 -24.476 1.00 66.19 86 ASN A N 1
ATOM 693 C CA . ASN A 1 86 ? 5.639 -11.750 -23.078 1.00 66.19 86 ASN A CA 1
ATOM 694 C C . ASN A 1 86 ? 4.591 -12.310 -22.105 1.00 66.19 86 ASN A C 1
ATOM 696 O O . ASN A 1 86 ? 4.154 -11.646 -21.163 1.00 66.19 86 ASN A O 1
ATOM 700 N N . ARG A 1 87 ? 4.133 -13.534 -22.369 1.00 70.12 87 ARG A N 1
ATOM 701 C CA . ARG A 1 87 ? 3.119 -14.201 -21.554 1.00 70.12 87 ARG A CA 1
ATOM 702 C C . ARG A 1 87 ? 3.785 -14.775 -20.315 1.00 70.12 87 ARG A C 1
ATOM 704 O O . ARG A 1 87 ? 4.753 -15.527 -20.400 1.00 70.12 87 ARG A O 1
ATOM 711 N N . TYR A 1 88 ? 3.242 -14.428 -19.157 1.00 67.00 88 TYR A N 1
ATOM 712 C CA . TYR A 1 88 ? 3.689 -14.988 -17.896 1.00 67.00 88 TYR A CA 1
ATOM 713 C C . TYR A 1 88 ? 3.166 -16.423 -17.763 1.00 67.00 88 TYR A C 1
ATOM 715 O O . TYR A 1 88 ? 2.002 -16.637 -17.430 1.00 67.00 88 TYR A O 1
ATOM 723 N N . PHE A 1 89 ? 4.013 -17.410 -18.053 1.00 68.94 89 PHE A N 1
ATOM 724 C CA . PHE A 1 89 ? 3.694 -18.819 -17.844 1.00 68.94 89 PHE A CA 1
ATOM 725 C C . PHE A 1 89 ? 4.268 -19.280 -16.505 1.00 68.94 89 PHE A C 1
ATOM 727 O O . PHE A 1 89 ? 5.482 -19.301 -16.312 1.00 68.94 89 PHE A O 1
ATOM 734 N N . ARG A 1 90 ? 3.393 -19.680 -15.578 1.00 58.91 90 ARG A N 1
ATOM 735 C CA . ARG A 1 90 ? 3.783 -20.501 -14.428 1.00 58.91 90 ARG A CA 1
ATOM 736 C C . ARG A 1 90 ? 3.430 -21.942 -14.751 1.00 58.91 90 ARG A C 1
ATOM 738 O O . ARG A 1 90 ? 2.260 -22.237 -14.977 1.00 58.91 90 ARG A O 1
ATOM 745 N N . GLN A 1 91 ? 4.424 -22.826 -14.772 1.00 53.25 91 GLN A N 1
ATOM 746 C CA . GLN A 1 91 ? 4.148 -24.258 -14.751 1.00 53.25 91 GLN A CA 1
ATOM 747 C C . GLN A 1 91 ? 3.412 -24.555 -13.442 1.00 53.25 91 GLN A C 1
ATOM 749 O O . GLN A 1 91 ? 3.912 -24.253 -12.358 1.00 53.25 91 GLN A O 1
ATOM 754 N N . THR A 1 92 ? 2.192 -25.071 -13.528 1.00 54.06 92 THR A N 1
ATOM 755 C CA . THR A 1 92 ? 1.479 -25.568 -12.353 1.00 54.06 92 THR A CA 1
ATOM 756 C C . THR A 1 92 ? 2.208 -26.814 -11.859 1.00 54.06 92 THR A C 1
ATOM 758 O O . THR A 1 92 ? 2.395 -27.756 -12.630 1.00 54.06 92 THR A O 1
ATOM 761 N N . CYS A 1 93 ? 2.655 -26.824 -10.600 1.00 48.84 93 CYS A N 1
ATOM 762 C CA . CYS A 1 93 ? 3.265 -28.010 -9.998 1.00 48.84 93 CYS A CA 1
ATOM 763 C C . CYS A 1 93 ? 2.277 -29.181 -10.058 1.00 48.84 93 CYS A C 1
ATOM 765 O O . CYS A 1 93 ? 1.186 -29.094 -9.499 1.00 48.84 93 CYS A O 1
ATOM 767 N N . GLY A 1 94 ? 2.665 -30.265 -10.732 1.00 53.69 94 GLY A N 1
ATOM 768 C CA . GLY A 1 94 ? 1.868 -31.490 -10.778 1.00 53.69 94 GLY A CA 1
ATOM 769 C C . GLY A 1 94 ? 2.398 -32.584 -11.702 1.00 53.69 94 GLY A C 1
ATOM 770 O O . GLY A 1 94 ? 2.318 -33.748 -11.333 1.00 53.69 94 GLY A O 1
ATOM 771 N N . SER A 1 95 ? 2.975 -32.255 -12.863 1.00 54.25 95 SER A N 1
ATOM 772 C CA . SER A 1 95 ? 3.416 -33.312 -13.800 1.00 54.25 95 SER A CA 1
ATOM 773 C C . SER A 1 95 ? 4.476 -32.915 -14.836 1.00 54.25 95 SER A C 1
ATOM 775 O O . SER A 1 95 ? 4.771 -33.706 -15.724 1.00 54.25 95 SER A O 1
ATOM 777 N N . GLY A 1 96 ? 5.068 -31.715 -14.771 1.00 54.03 96 GLY A N 1
ATOM 778 C CA . GLY A 1 96 ? 6.033 -31.272 -15.794 1.00 54.03 96 GLY A CA 1
ATOM 779 C C . GLY A 1 96 ? 5.418 -31.029 -17.182 1.00 54.03 96 GLY A C 1
ATOM 780 O O . GLY A 1 96 ? 6.144 -30.747 -18.133 1.00 54.03 96 GLY A O 1
ATOM 781 N N . GLU A 1 97 ? 4.089 -31.090 -17.305 1.00 56.84 97 GLU A N 1
ATOM 782 C CA . GLU A 1 97 ? 3.357 -30.789 -18.533 1.00 56.84 97 GLU A CA 1
ATOM 783 C C . GLU A 1 97 ? 2.717 -29.396 -18.492 1.00 56.84 97 GLU A C 1
ATOM 785 O O . GLU A 1 97 ? 2.301 -28.881 -17.453 1.00 56.84 97 GLU A O 1
ATOM 790 N N . TRP A 1 98 ? 2.645 -28.773 -19.667 1.00 58.97 98 TRP A N 1
ATOM 791 C CA . TRP A 1 98 ? 2.103 -27.435 -19.874 1.00 58.97 98 TRP A CA 1
ATOM 792 C C . TRP A 1 98 ? 0.578 -27.468 -19.718 1.00 58.97 98 TRP A C 1
ATOM 794 O O . TRP A 1 98 ? -0.091 -28.228 -20.416 1.00 58.97 98 TRP A O 1
ATOM 804 N N . ALA A 1 99 ? 0.004 -26.618 -18.864 1.00 54.78 99 ALA A N 1
ATOM 805 C CA . ALA A 1 99 ? -1.445 -26.429 -18.820 1.00 54.78 99 ALA A CA 1
ATOM 806 C C . ALA A 1 99 ? -1.900 -25.736 -20.119 1.00 54.78 99 ALA A C 1
ATOM 808 O O . ALA A 1 99 ? -1.676 -24.540 -20.302 1.00 54.78 99 ALA A O 1
ATOM 809 N N . LYS A 1 100 ? -2.484 -26.504 -21.049 1.00 54.78 100 LYS A N 1
ATOM 810 C CA . LYS A 1 100 ? -2.812 -26.034 -22.407 1.00 54.78 100 LYS A CA 1
ATOM 811 C C . LYS A 1 100 ? -4.077 -25.180 -22.483 1.00 54.78 100 LYS A C 1
ATOM 813 O O . LYS A 1 100 ? -4.130 -24.297 -23.329 1.00 54.78 100 LYS A O 1
ATOM 818 N N . ASP A 1 101 ? -5.042 -25.383 -21.582 1.00 52.75 101 ASP A N 1
ATOM 819 C CA . ASP A 1 101 ? -6.389 -24.844 -21.815 1.00 52.75 101 ASP A CA 1
ATOM 820 C C . ASP A 1 101 ? -6.912 -23.878 -20.752 1.00 52.75 101 ASP A C 1
ATOM 822 O O . ASP A 1 101 ? -7.576 -22.913 -21.121 1.00 52.75 101 ASP A O 1
ATOM 826 N N . LYS A 1 102 ? -6.625 -24.060 -19.454 1.00 43.31 102 LYS A N 1
ATOM 827 C CA . LYS A 1 102 ? -7.027 -23.106 -18.397 1.00 43.31 102 LYS A CA 1
ATOM 828 C C . LYS A 1 102 ? -6.095 -23.193 -17.191 1.00 43.31 102 LYS A C 1
ATOM 830 O O . LYS A 1 102 ? -6.157 -24.156 -16.432 1.00 43.31 102 LYS A O 1
ATOM 835 N N . CYS A 1 103 ? -5.290 -22.159 -16.967 1.00 49.75 103 CYS A N 1
ATOM 836 C CA . CYS A 1 103 ? -4.659 -21.946 -15.667 1.00 49.75 103 CYS A CA 1
ATOM 837 C C . CYS A 1 103 ? -5.739 -21.467 -14.689 1.00 49.75 103 CYS A C 1
ATOM 839 O O . CYS A 1 103 ? -6.372 -20.439 -14.929 1.00 49.75 103 CYS A O 1
ATOM 841 N N . ARG A 1 104 ? -5.971 -22.202 -13.599 1.00 47.84 104 ARG A N 1
ATOM 842 C CA . ARG A 1 104 ? -6.672 -21.662 -12.428 1.00 47.84 104 ARG A CA 1
ATOM 843 C C . ARG A 1 104 ? -5.608 -21.248 -11.416 1.00 47.84 104 ARG A C 1
ATOM 845 O O . ARG A 1 104 ? -4.756 -22.067 -11.077 1.00 47.84 104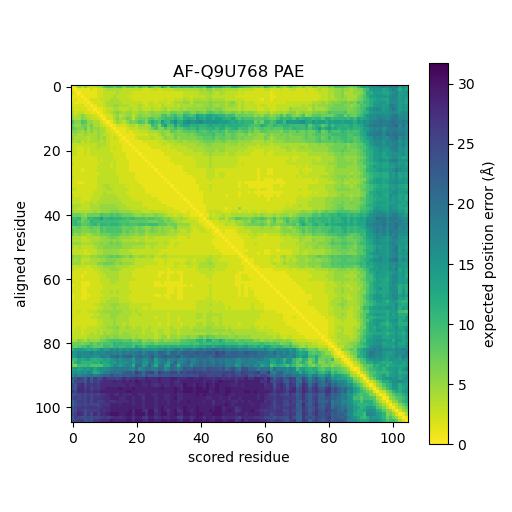 ARG A O 1
ATOM 852 N N . CYS A 1 105 ? -5.628 -19.970 -11.046 1.00 51.47 105 CYS A N 1
ATOM 853 C CA . CYS A 1 105 ? -4.882 -19.439 -9.909 1.00 51.47 105 CYS A CA 1
ATOM 854 C C . CYS A 1 105 ? -5.509 -19.913 -8.598 1.00 51.47 105 CYS A C 1
ATOM 856 O O . CYS A 1 105 ? -6.750 -20.085 -8.584 1.00 51.47 105 CYS A O 1
#

Solvent-accessible surface area (backbone atoms only — not comparable to full-atom values): 6588 Å² total; per-residue (Å²): 110,40,67,77,41,73,65,58,82,79,58,72,54,76,70,53,36,53,54,48,50,57,51,52,51,53,50,37,56,53,51,50,52,50,48,53,51,54,57,72,71,27,70,94,44,33,71,60,48,54,69,62,53,63,53,83,80,73,32,47,60,54,31,46,53,51,44,70,74,40,46,65,61,54,47,50,61,74,48,67,80,55,54,97,83,68,66,88,79,76,79,63,92,84,75,92,57,80,78,85,85,71,85,80,132

Organism: Plasmodium falciparum (NCBI:txid5833)

Radius of gyration: 18.77 Å; Cα contacts (8 Å, |Δi|>4): 49; chains: 1; bounding box: 46×44×43 Å

Sequence (105 aa):
GDIVRGRDLFHGNPQESAQRKVLDEKLKEIFKEIHSDVMSTSGSNGRALQKRYKDTDNYYELREDWWALNRDQVWKAITCNAGGGNRYFRQTCGSGEWAKDKCRC

Near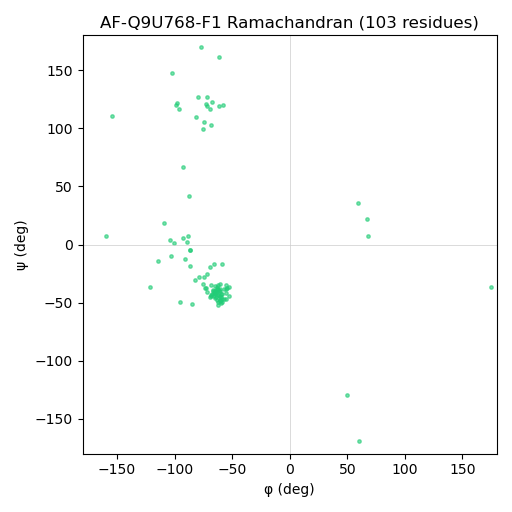est PDB structures (foldseek):
  6nht-assembly1_A  TM=3.383E-01  e=5.712E+00  Pyrococcus horikoshii OT3

InterPro domains:
  IPR008602 Duffy-antigen binding domain [PF05424] (1-105)
  IPR042202 Duffy-antigen binding superfamily [G3DSA:1.20.1310.20] (1-90)

Foldseek 3Di:
DCLLLVNDPDCDDPVVVVVSVVSQVVSLVVVLVVLVVCLVPCVPCNVVSCVQQVPNRRSNSVSVVVCVVCVVVVVCVVCVPPDPPNDDADDDPDDPDGPDPDDDD